Protein AF-A0A5R9Q8E4-F1 (afdb_monomer_lite)

Structure (mmCIF, N/CA/C/O backbone):
data_AF-A0A5R9Q8E4-F1
#
_entry.id   AF-A0A5R9Q8E4-F1
#
loop_
_atom_site.group_PDB
_atom_site.id
_atom_site.type_symbol
_atom_site.label_atom_id
_atom_site.label_alt_id
_atom_site.label_comp_id
_atom_site.label_asym_id
_atom_site.label_entity_id
_atom_site.label_seq_id
_atom_site.pdbx_PDB_ins_code
_atom_site.Cartn_x
_atom_site.Cartn_y
_atom_site.Cartn_z
_atom_site.occupancy
_atom_site.B_iso_or_equiv
_atom_site.auth_seq_id
_atom_site.auth_comp_id
_atom_site.auth_asym_id
_atom_site.auth_atom_id
_atom_site.pdbx_PDB_model_num
ATOM 1 N N . SER A 1 1 ? -14.436 -2.216 -13.764 1.00 32.47 1 SER A N 1
ATOM 2 C CA . SER A 1 1 ? -13.293 -3.135 -13.622 1.00 32.47 1 SER A CA 1
ATOM 3 C C . SER A 1 1 ? -12.179 -2.653 -14.529 1.00 32.47 1 SER A C 1
ATOM 5 O O . SER A 1 1 ? -12.423 -2.640 -15.731 1.00 32.47 1 SER A O 1
ATOM 7 N N . PRO A 1 2 ? -11.019 -2.182 -14.043 1.00 46.56 2 PRO A N 1
ATOM 8 C CA . PRO A 1 2 ? -9.899 -1.944 -14.938 1.00 46.56 2 PRO A CA 1
ATOM 9 C C . PRO A 1 2 ? -9.168 -3.271 -15.158 1.00 46.56 2 PRO A C 1
ATOM 11 O O . PRO A 1 2 ? -8.847 -3.992 -14.217 1.00 46.56 2 PRO A O 1
ATOM 14 N N . THR A 1 3 ? -8.996 -3.623 -16.426 1.00 42.47 3 THR A N 1
ATOM 15 C CA . THR A 1 3 ? -8.258 -4.805 -16.861 1.00 42.47 3 THR A CA 1
ATOM 16 C C . THR A 1 3 ? -6.767 -4.520 -16.671 1.00 42.47 3 THR A C 1
ATOM 18 O O . THR A 1 3 ? -6.282 -3.489 -17.136 1.00 42.47 3 THR A O 1
ATOM 21 N N . ALA A 1 4 ? -6.037 -5.387 -15.969 1.00 52.88 4 ALA A N 1
ATOM 22 C CA . ALA A 1 4 ? -4.580 -5.315 -15.935 1.00 52.88 4 ALA A CA 1
ATOM 23 C C . ALA A 1 4 ? -4.064 -5.670 -17.337 1.00 52.88 4 ALA A C 1
ATOM 25 O O . ALA A 1 4 ? -4.187 -6.812 -17.784 1.00 52.88 4 ALA A O 1
ATOM 26 N N . ALA A 1 5 ? -3.568 -4.675 -18.071 1.00 52.78 5 ALA A N 1
ATOM 27 C CA . ALA A 1 5 ? -2.901 -4.902 -19.342 1.00 52.78 5 ALA A CA 1
ATOM 28 C C . ALA A 1 5 ? -1.506 -5.463 -19.050 1.00 52.78 5 ALA A C 1
ATOM 30 O O . ALA A 1 5 ? -0.676 -4.794 -18.440 1.00 52.78 5 ALA A O 1
ATOM 31 N N . ILE A 1 6 ? -1.257 -6.702 -19.469 1.00 49.47 6 ILE A N 1
ATOM 32 C CA . ILE A 1 6 ? 0.083 -7.289 -19.467 1.00 49.47 6 ILE A CA 1
ATOM 33 C C . ILE A 1 6 ? 0.908 -6.473 -20.467 1.00 49.47 6 ILE A C 1
ATOM 35 O O . ILE A 1 6 ? 0.638 -6.511 -21.668 1.00 49.47 6 ILE A O 1
ATOM 39 N N . ALA A 1 7 ? 1.860 -5.683 -19.972 1.00 59.53 7 ALA A N 1
ATOM 40 C CA . ALA A 1 7 ? 2.726 -4.876 -20.818 1.00 59.53 7 ALA A CA 1
ATOM 41 C C . ALA A 1 7 ? 3.719 -5.788 -21.556 1.00 59.53 7 ALA A C 1
ATOM 43 O O . ALA A 1 7 ? 4.512 -6.498 -20.938 1.00 59.53 7 ALA A O 1
ATOM 44 N N . THR A 1 8 ? 3.665 -5.779 -22.888 1.00 58.06 8 THR A N 1
ATOM 45 C CA . THR A 1 8 ? 4.703 -6.363 -23.747 1.00 58.06 8 THR A CA 1
ATOM 46 C C . THR A 1 8 ? 6.054 -5.735 -23.385 1.00 58.06 8 THR A C 1
ATOM 48 O O . THR A 1 8 ? 6.106 -4.510 -23.246 1.00 58.06 8 THR A O 1
ATOM 51 N N . PRO A 1 9 ? 7.144 -6.516 -23.235 1.00 62.66 9 PRO A N 1
ATOM 52 C CA . PRO A 1 9 ? 8.454 -5.950 -22.944 1.00 62.66 9 PRO A CA 1
ATOM 53 C C . PRO A 1 9 ? 8.828 -4.928 -24.028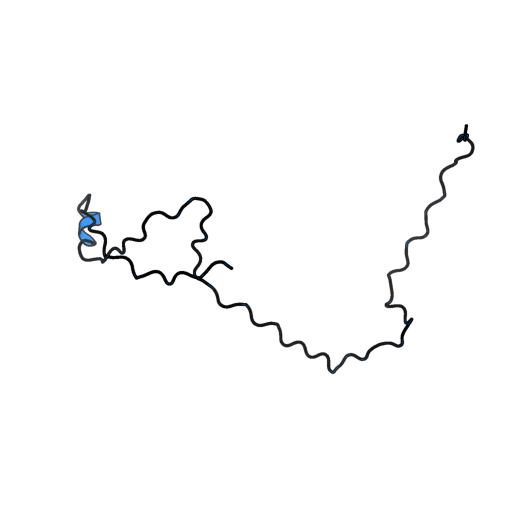 1.00 62.66 9 PRO A C 1
ATOM 55 O O . PRO A 1 9 ? 8.680 -5.229 -25.220 1.00 62.66 9 PRO A O 1
ATOM 58 N N . PRO A 1 10 ? 9.264 -3.718 -23.642 1.00 68.88 10 PRO A N 1
ATOM 59 C CA . PRO A 1 10 ? 9.511 -2.655 -24.597 1.00 68.88 10 PRO A CA 1
ATOM 60 C C . PRO A 1 10 ? 10.660 -3.013 -25.539 1.00 68.88 10 PRO A C 1
ATOM 62 O O . PRO A 1 10 ? 11.658 -3.620 -25.141 1.00 68.88 10 PRO A O 1
ATOM 65 N N . ALA A 1 11 ? 10.514 -2.629 -26.808 1.00 77.06 11 ALA A N 1
ATOM 66 C CA . ALA A 1 11 ? 11.585 -2.761 -27.785 1.00 77.06 11 ALA A CA 1
ATOM 67 C C . ALA A 1 11 ? 12.816 -1.946 -27.334 1.00 77.06 11 ALA A C 1
ATOM 69 O O . ALA A 1 11 ? 12.667 -0.941 -26.638 1.00 77.06 11 ALA A O 1
ATOM 70 N N . PRO A 1 12 ? 14.042 -2.353 -27.699 1.00 81.25 12 PRO A N 1
ATOM 71 C CA . PRO A 1 12 ? 15.234 -1.611 -27.312 1.00 81.25 12 PRO A CA 1
ATOM 72 C C . PRO A 1 12 ? 15.297 -0.246 -28.020 1.00 81.25 12 PRO A C 1
ATOM 74 O O . PRO A 1 12 ? 15.244 -0.168 -29.251 1.00 81.25 12 PRO A O 1
ATOM 77 N N . LEU A 1 13 ? 15.456 0.823 -27.240 1.00 83.88 13 LEU A N 1
ATOM 78 C CA . LEU A 1 13 ? 15.680 2.188 -27.701 1.00 83.88 13 LEU A CA 1
ATOM 79 C C . LEU A 1 13 ? 17.132 2.353 -28.178 1.00 83.88 13 LEU A C 1
ATOM 81 O O . LEU A 1 13 ? 18.079 1.97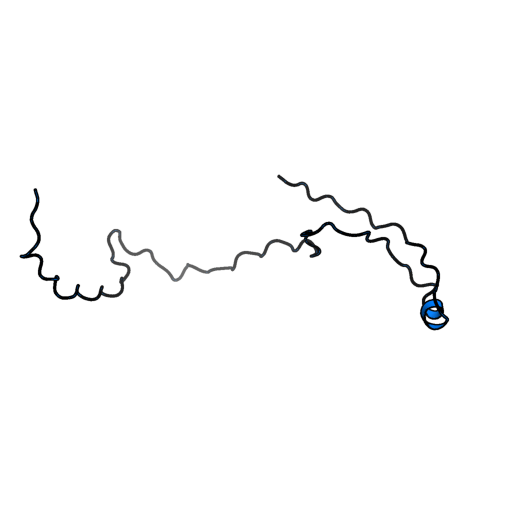1 -27.490 1.00 83.88 13 LEU A O 1
ATOM 85 N N . LYS A 1 14 ? 17.329 2.968 -29.352 1.00 85.25 14 LYS A N 1
ATOM 86 C CA . LYS A 1 14 ? 18.666 3.319 -29.860 1.00 85.25 14 LYS A CA 1
ATOM 87 C C . LYS A 1 14 ? 19.109 4.656 -29.276 1.00 85.25 14 LYS A C 1
ATOM 89 O O . LYS A 1 14 ? 18.631 5.704 -29.704 1.00 85.25 14 LYS A O 1
ATOM 94 N N . VAL A 1 15 ? 20.042 4.613 -28.331 1.00 84.12 15 VAL A N 1
ATOM 95 C CA . VAL A 1 15 ? 20.619 5.805 -27.700 1.00 84.12 15 VAL A CA 1
ATOM 96 C C . VAL A 1 15 ? 21.978 6.099 -28.332 1.00 84.12 15 VAL A C 1
ATOM 98 O O . VAL A 1 15 ? 22.899 5.294 -28.238 1.00 84.12 15 VAL A O 1
ATOM 101 N N . ALA A 1 16 ? 22.104 7.250 -28.996 1.00 90.75 16 ALA A N 1
ATOM 102 C CA . ALA A 1 16 ? 23.393 7.717 -29.497 1.00 90.75 16 ALA A CA 1
ATOM 103 C C . ALA A 1 16 ? 24.217 8.304 -28.332 1.00 90.75 16 ALA A C 1
ATOM 105 O O . ALA A 1 16 ? 23.696 9.160 -27.607 1.00 90.75 16 ALA A O 1
ATOM 106 N N . PRO A 1 17 ? 25.481 7.887 -28.137 1.00 91.06 17 PRO A N 1
ATOM 107 C CA . PRO A 1 17 ? 26.337 8.470 -27.111 1.00 91.06 17 PRO A CA 1
ATOM 108 C C . PRO A 1 17 ? 26.553 9.965 -27.350 1.00 91.06 17 PRO A C 1
ATOM 110 O O . PRO A 1 17 ? 26.834 10.383 -28.473 1.00 91.06 17 PRO A O 1
ATOM 113 N N . ARG A 1 18 ? 26.448 10.774 -26.291 1.00 94.56 18 ARG A N 1
ATOM 114 C CA . ARG A 1 18 ? 26.716 12.220 -26.385 1.00 94.56 18 ARG A CA 1
ATOM 115 C C . ARG A 1 18 ? 28.201 12.570 -26.233 1.00 94.56 18 ARG A C 1
ATOM 117 O O . ARG A 1 18 ? 28.630 13.609 -26.718 1.00 94.56 18 ARG A O 1
ATOM 124 N N . ASP A 1 19 ? 28.944 11.750 -25.494 1.00 95.69 19 ASP A N 1
ATOM 125 C CA . ASP A 1 19 ? 30.331 11.972 -25.081 1.00 95.69 19 ASP A CA 1
ATOM 126 C C . ASP A 1 19 ? 31.066 10.626 -24.905 1.00 95.69 19 ASP A C 1
ATOM 128 O O . ASP A 1 19 ? 30.447 9.558 -24.933 1.00 95.69 19 ASP A O 1
ATOM 132 N N . GLU A 1 20 ? 32.393 10.673 -24.737 1.00 92.25 20 GLU A N 1
ATOM 133 C CA . GLU A 1 20 ? 33.244 9.481 -24.560 1.00 92.25 20 GLU A CA 1
ATOM 134 C C . GLU A 1 20 ? 32.863 8.655 -23.326 1.00 92.25 20 GLU A C 1
ATOM 136 O O . GLU A 1 20 ? 33.002 7.434 -23.324 1.00 92.25 20 GLU A O 1
ATOM 141 N N . TYR A 1 21 ? 32.339 9.305 -22.285 1.00 91.25 21 TYR A N 1
ATOM 142 C CA . TYR A 1 21 ? 31.914 8.618 -21.071 1.00 91.25 21 TYR A CA 1
ATOM 143 C C . TYR A 1 21 ? 30.646 7.787 -21.314 1.00 91.25 21 TYR A C 1
ATOM 145 O O . TYR A 1 21 ? 30.581 6.623 -20.926 1.00 91.25 21 TYR A O 1
ATOM 153 N N . MET A 1 22 ? 29.654 8.344 -22.012 1.00 90.50 22 MET A N 1
ATOM 154 C CA . MET A 1 22 ? 28.455 7.616 -22.438 1.00 90.50 22 MET A CA 1
ATOM 155 C C . MET A 1 22 ? 28.762 6.547 -23.491 1.00 90.50 22 MET A C 1
ATOM 157 O O . MET A 1 22 ? 28.052 5.545 -23.553 1.00 90.50 22 MET A O 1
ATOM 161 N N . ALA A 1 23 ? 29.824 6.709 -24.286 1.00 92.31 23 ALA A N 1
ATOM 162 C CA . ALA A 1 23 ? 30.244 5.701 -25.259 1.00 92.31 23 ALA A CA 1
ATOM 163 C C . ALA A 1 23 ? 30.676 4.380 -24.598 1.00 92.31 23 ALA A C 1
ATOM 165 O O . ALA A 1 23 ? 30.498 3.326 -25.200 1.00 92.31 23 ALA A O 1
ATOM 166 N N . ALA A 1 24 ? 31.143 4.408 -23.343 1.00 93.56 24 ALA A N 1
ATOM 167 C CA . ALA A 1 24 ? 31.459 3.198 -22.577 1.00 93.56 24 ALA A CA 1
ATOM 168 C C . ALA A 1 24 ? 30.239 2.286 -22.329 1.00 93.56 24 ALA A C 1
ATOM 170 O O . ALA A 1 24 ? 30.405 1.127 -21.954 1.00 93.56 24 ALA A O 1
ATOM 171 N N . PHE A 1 25 ? 29.020 2.793 -22.545 1.00 89.44 25 PHE A N 1
ATOM 172 C CA . PHE A 1 25 ? 27.766 2.062 -22.372 1.00 89.44 25 PHE A CA 1
ATOM 173 C C . PHE A 1 25 ? 27.053 1.773 -23.705 1.00 89.44 25 PHE A C 1
ATOM 175 O O . PHE A 1 25 ? 25.873 1.432 -23.686 1.00 89.44 25 PHE A O 1
ATOM 182 N N . SER A 1 26 ? 27.730 1.886 -24.859 1.00 89.12 26 SER A N 1
ATOM 183 C CA . SER A 1 26 ? 27.120 1.673 -26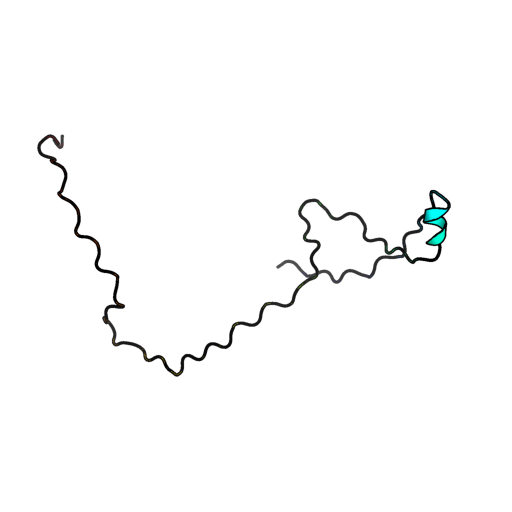.189 1.00 89.12 26 SER A CA 1
ATOM 184 C C . SER A 1 26 ? 26.461 0.306 -26.359 1.00 89.12 26 SER A C 1
ATOM 186 O O . SER A 1 26 ? 25.491 0.173 -27.103 1.00 89.12 26 SER A O 1
ATOM 188 N N . ASP A 1 27 ? 26.988 -0.694 -25.657 1.00 89.19 27 ASP A N 1
ATOM 189 C CA . ASP A 1 27 ? 26.540 -2.081 -25.747 1.00 89.19 27 ASP A CA 1
ATOM 190 C C . 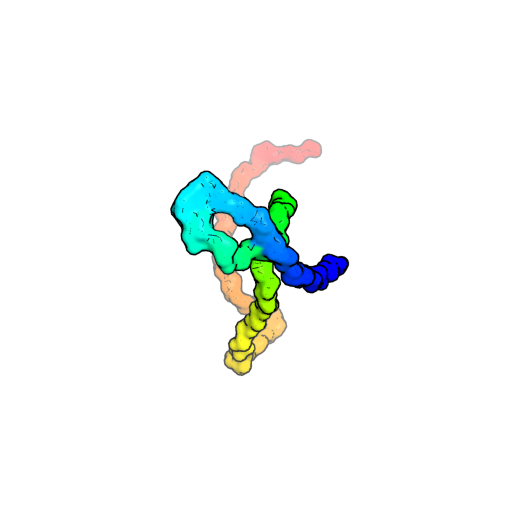ASP A 1 27 ? 25.492 -2.421 -24.672 1.00 89.19 27 ASP A C 1
ATOM 192 O O . ASP A 1 27 ? 24.974 -3.540 -24.629 1.00 89.19 27 ASP A O 1
ATOM 196 N N . VAL A 1 28 ? 25.154 -1.465 -23.796 1.00 89.00 28 VAL A N 1
ATOM 197 C CA . VAL A 1 28 ? 24.108 -1.640 -22.787 1.00 89.00 28 VAL A CA 1
ATOM 198 C C . VAL A 1 28 ? 22.746 -1.526 -23.458 1.00 89.00 28 VAL A C 1
ATOM 200 O O . VAL A 1 28 ? 22.399 -0.513 -24.063 1.00 89.00 28 VAL A O 1
ATOM 203 N N . GLN A 1 29 ? 21.940 -2.576 -23.320 1.00 87.12 29 GLN A N 1
ATOM 204 C CA . GLN A 1 29 ? 20.579 -2.583 -23.835 1.00 87.12 29 GLN A CA 1
ATOM 205 C C . GLN A 1 29 ? 19.717 -1.578 -23.059 1.00 87.12 29 GLN A C 1
ATOM 207 O O . GLN A 1 29 ? 19.533 -1.717 -21.852 1.00 87.12 29 GLN A O 1
ATOM 212 N N . ALA A 1 30 ? 19.164 -0.592 -23.765 1.00 85.94 30 ALA A N 1
ATOM 213 C CA . ALA A 1 30 ? 18.227 0.381 -23.214 1.00 85.94 30 ALA A CA 1
ATOM 214 C C . ALA A 1 30 ? 16.791 -0.006 -23.606 1.00 85.94 30 ALA A C 1
ATOM 216 O O . ALA A 1 30 ? 16.453 0.089 -24.785 1.00 85.94 30 ALA A O 1
ATOM 217 N N . PRO A 1 31 ? 15.932 -0.462 -22.680 1.00 86.00 31 PRO A N 1
ATOM 218 C CA . PRO A 1 31 ? 14.525 -0.711 -22.985 1.00 86.00 31 PRO A CA 1
ATOM 219 C C . PRO A 1 31 ? 13.760 0.611 -23.168 1.00 86.00 31 PRO A C 1
ATOM 221 O O . PRO A 1 31 ? 13.979 1.568 -22.424 1.00 86.00 31 PRO A O 1
ATOM 224 N N . ASP A 1 32 ? 12.857 0.675 -24.147 1.00 85.44 32 ASP A N 1
ATOM 225 C CA . ASP A 1 32 ? 12.027 1.860 -24.407 1.00 85.44 32 ASP A CA 1
ATOM 226 C C . ASP A 1 32 ? 10.821 1.946 -23.452 1.00 85.44 32 ASP A C 1
ATOM 228 O O . ASP A 1 32 ? 9.704 1.552 -23.784 1.00 85.44 32 ASP A O 1
ATOM 232 N N . PHE A 1 33 ? 11.037 2.440 -22.232 1.00 82.19 33 PHE A N 1
ATOM 233 C CA . PHE A 1 33 ? 9.981 2.546 -21.214 1.00 82.19 33 PHE A CA 1
ATOM 234 C C . PHE A 1 33 ? 8.921 3.632 -21.493 1.00 82.19 33 PHE A C 1
ATOM 236 O O . PHE A 1 33 ? 7.936 3.716 -20.756 1.00 82.19 33 PHE A O 1
ATOM 243 N N . GLY A 1 34 ? 9.083 4.451 -22.540 1.00 85.00 34 GLY A N 1
ATOM 244 C CA . GLY A 1 34 ? 8.206 5.593 -22.805 1.00 85.00 34 GLY A CA 1
ATOM 245 C C . GLY A 1 34 ? 8.133 6.594 -21.639 1.00 85.00 34 GLY A C 1
ATOM 246 O O . GLY A 1 34 ? 8.910 6.541 -20.687 1.00 85.00 34 GLY A O 1
ATOM 247 N N . ILE A 1 35 ? 7.190 7.539 -21.715 1.00 86.88 35 ILE A N 1
ATOM 248 C CA . ILE A 1 35 ? 6.902 8.489 -20.629 1.00 86.88 35 ILE A CA 1
ATOM 249 C C . ILE A 1 35 ? 5.499 8.214 -20.102 1.00 86.88 35 ILE A C 1
ATOM 251 O O . ILE A 1 35 ? 4.518 8.308 -20.843 1.00 86.88 35 ILE A O 1
ATOM 255 N N . ALA A 1 36 ? 5.406 7.888 -18.816 1.00 88.81 36 ALA A N 1
ATOM 256 C CA . ALA A 1 36 ? 4.127 7.675 -18.160 1.00 88.81 36 ALA A CA 1
ATOM 257 C C . ALA A 1 36 ? 3.355 9.002 -17.989 1.00 88.81 36 ALA A C 1
ATOM 259 O O . ALA A 1 36 ? 3.970 10.054 -17.779 1.00 88.81 36 ALA A O 1
ATOM 260 N N . PRO A 1 37 ? 2.012 8.983 -18.061 1.00 89.38 37 PRO A N 1
ATOM 261 C CA . PRO A 1 37 ? 1.204 10.174 -17.834 1.00 89.38 37 PRO A CA 1
ATOM 262 C C . PRO A 1 37 ? 1.282 10.647 -16.376 1.00 89.38 37 PRO A C 1
ATOM 264 O O . PRO A 1 37 ? 1.616 9.892 -15.462 1.00 89.38 37 PRO A O 1
ATOM 267 N N . VAL A 1 38 ? 0.937 11.917 -16.146 1.00 92.12 38 VAL A N 1
ATOM 268 C CA . VAL A 1 38 ? 0.930 12.503 -14.798 1.00 92.12 38 VAL A CA 1
ATOM 269 C C . VAL A 1 38 ? -0.036 11.737 -13.895 1.00 92.12 38 VAL A C 1
ATOM 271 O O . VAL A 1 38 ? -1.202 11.551 -14.237 1.00 92.12 38 VAL A O 1
ATOM 274 N N . GLY A 1 39 ? 0.458 11.320 -12.728 1.00 91.25 39 GLY A N 1
ATOM 275 C CA . GLY A 1 39 ? -0.317 10.563 -11.745 1.00 91.25 39 GLY A CA 1
ATOM 276 C C . GLY A 1 39 ? -0.427 9.065 -12.037 1.00 91.25 39 GLY A C 1
ATOM 277 O O . GLY A 1 39 ? -1.118 8.374 -11.294 1.00 91.25 39 GLY A O 1
ATOM 278 N N . ALA A 1 40 ? 0.237 8.555 -13.080 1.00 90.31 40 ALA A N 1
ATOM 279 C CA . ALA A 1 40 ? 0.372 7.117 -13.273 1.00 90.31 40 ALA A CA 1
ATOM 280 C C . ALA A 1 40 ? 1.159 6.490 -12.118 1.00 90.31 40 ALA A C 1
ATOM 282 O O . ALA A 1 40 ? 2.201 7.008 -11.710 1.00 90.31 40 ALA A O 1
ATOM 283 N N . ASP A 1 41 ? 0.663 5.360 -11.626 1.00 87.69 41 ASP A N 1
ATOM 284 C CA . ASP A 1 41 ? 1.414 4.524 -10.703 1.00 87.69 41 ASP A CA 1
ATOM 285 C C . ASP A 1 41 ? 2.538 3.812 -11.466 1.00 87.69 41 ASP A C 1
ATOM 287 O O . ASP A 1 41 ? 2.299 3.177 -12.494 1.00 87.69 41 ASP A O 1
ATOM 291 N N . LEU A 1 42 ? 3.768 3.968 -10.980 1.00 88.75 42 LEU A N 1
ATOM 292 C CA . LEU A 1 42 ? 4.969 3.343 -11.540 1.00 88.75 42 LEU A CA 1
ATOM 293 C C . LEU A 1 42 ? 5.419 2.132 -10.720 1.00 88.75 42 LEU A C 1
ATOM 295 O O . LEU A 1 42 ? 6.462 1.551 -11.015 1.00 88.75 42 LEU A O 1
ATOM 299 N N . GLN A 1 43 ? 4.692 1.791 -9.655 1.00 87.88 43 GLN A N 1
ATOM 300 C CA . GLN A 1 43 ? 5.003 0.629 -8.842 1.00 87.88 43 GLN A CA 1
ATOM 301 C C . GLN A 1 43 ? 4.591 -0.650 -9.566 1.00 87.88 43 GLN A C 1
ATOM 303 O O . GLN A 1 43 ? 3.525 -0.738 -10.177 1.00 87.88 43 GLN A O 1
ATOM 308 N N . ASP A 1 44 ? 5.438 -1.670 -9.451 1.00 85.50 44 ASP A N 1
ATOM 309 C CA . ASP A 1 44 ? 5.069 -3.011 -9.878 1.00 85.50 44 ASP A CA 1
ATOM 310 C C . ASP A 1 44 ? 3.826 -3.475 -9.118 1.00 85.50 44 ASP A C 1
ATOM 312 O O . ASP A 1 44 ? 3.672 -3.224 -7.918 1.00 85.50 44 ASP A O 1
ATOM 316 N N . SER A 1 45 ? 2.952 -4.207 -9.814 1.00 84.12 45 SER A N 1
ATOM 317 C CA . SER A 1 45 ? 1.789 -4.826 -9.184 1.00 84.12 45 SER A CA 1
ATOM 318 C C . SER A 1 45 ? 2.251 -5.763 -8.074 1.00 84.12 45 SER A C 1
ATOM 320 O O . SER A 1 45 ? 2.802 -6.838 -8.322 1.00 84.12 45 SER A O 1
ATOM 322 N N . LYS A 1 46 ? 2.027 -5.345 -6.830 1.00 82.94 46 LYS A N 1
ATOM 323 C CA . LYS A 1 46 ? 2.298 -6.171 -5.663 1.00 82.94 46 LYS A CA 1
ATOM 324 C C . LYS A 1 46 ? 1.123 -7.130 -5.456 1.00 82.94 46 LYS A C 1
ATOM 326 O O . LYS A 1 46 ? -0.022 -6.695 -5.575 1.00 82.94 46 LYS A O 1
ATOM 331 N N . PRO A 1 47 ? 1.370 -8.410 -5.130 1.00 85.44 47 PRO A N 1
ATOM 332 C CA . PRO A 1 47 ? 0.293 -9.292 -4.709 1.00 85.44 47 PRO A CA 1
ATOM 333 C C . PRO A 1 47 ? -0.415 -8.711 -3.484 1.00 85.44 47 PRO A C 1
ATOM 335 O O . PRO A 1 47 ? 0.223 -8.082 -2.629 1.00 85.44 47 PRO A O 1
ATOM 338 N N . ASP A 1 48 ? -1.721 -8.956 -3.396 1.00 87.38 48 ASP A N 1
ATOM 339 C CA . ASP A 1 48 ? -2.512 -8.566 -2.236 1.00 87.38 48 ASP A CA 1
ATOM 340 C C . ASP A 1 48 ? -1.879 -9.101 -0.949 1.00 87.38 48 ASP A C 1
ATOM 342 O O . ASP A 1 48 ? -1.379 -10.230 -0.880 1.00 87.38 48 ASP A O 1
ATOM 346 N N . ALA A 1 49 ? -1.885 -8.265 0.089 1.00 88.62 49 ALA A N 1
ATOM 347 C CA . ALA A 1 49 ? -1.392 -8.674 1.391 1.00 88.62 49 ALA A CA 1
ATOM 348 C C . ALA A 1 49 ? -2.274 -9.807 1.931 1.00 88.62 49 ALA A C 1
ATOM 350 O O . ALA A 1 49 ? -3.490 -9.655 2.051 1.00 88.62 49 ALA A O 1
ATOM 351 N N . SER A 1 50 ? -1.656 -10.935 2.292 1.00 91.31 50 SER A N 1
ATOM 352 C CA . SER A 1 50 ? -2.371 -11.992 3.005 1.00 91.31 50 SER A CA 1
ATOM 353 C C . SER A 1 50 ? -2.923 -11.428 4.317 1.00 91.31 50 SER A C 1
ATOM 355 O O . SER A 1 50 ? -2.183 -10.739 5.030 1.00 91.31 50 SER A O 1
ATOM 357 N N . PRO A 1 51 ? -4.181 -11.735 4.680 1.00 88.50 51 PRO A N 1
ATOM 358 C CA . PRO A 1 51 ? -4.699 -11.356 5.981 1.00 88.50 51 PRO A CA 1
ATOM 359 C C . PRO A 1 51 ? -3.847 -11.992 7.090 1.00 88.50 51 PRO A C 1
ATOM 361 O O . PRO A 1 51 ? -3.303 -13.089 6.903 1.00 88.50 51 PRO A O 1
ATOM 364 N N . PRO A 1 52 ? -3.719 -11.323 8.246 1.00 89.00 52 PRO A N 1
ATOM 365 C CA . PRO A 1 52 ? -3.043 -11.904 9.392 1.00 89.00 52 PRO A CA 1
ATOM 366 C C . PRO A 1 52 ? -3.803 -13.143 9.877 1.00 89.00 52 PRO A C 1
ATOM 368 O O . PRO A 1 52 ? -5.033 -13.145 9.954 1.00 89.00 52 PRO A O 1
ATOM 371 N N . ALA A 1 53 ? -3.064 -14.190 10.241 1.00 91.69 53 ALA A N 1
ATOM 372 C CA . ALA A 1 53 ? -3.629 -15.364 10.891 1.00 91.69 53 ALA A CA 1
ATOM 373 C C . ALA A 1 53 ? -3.954 -15.021 12.354 1.00 91.69 53 ALA A C 1
ATOM 375 O O . ALA A 1 53 ? -3.098 -15.116 13.232 1.00 91.69 53 ALA A O 1
ATOM 376 N N . VAL A 1 54 ? -5.180 -14.561 12.603 1.00 90.81 54 VAL A N 1
ATOM 377 C CA . VAL A 1 54 ? -5.689 -14.284 13.952 1.00 90.81 54 VAL A CA 1
ATOM 378 C C . VAL A 1 54 ? -6.306 -15.551 14.540 1.00 90.81 54 VAL A C 1
ATOM 380 O O . VAL A 1 54 ? -7.277 -16.076 14.000 1.00 90.81 54 VAL A O 1
ATOM 383 N N . ASP A 1 55 ? -5.754 -16.025 15.658 1.00 91.94 55 ASP A N 1
ATOM 384 C CA . ASP A 1 55 ? -6.356 -17.091 16.460 1.00 91.94 55 ASP A CA 1
ATOM 385 C C . ASP A 1 55 ? -7.331 -16.486 17.477 1.00 91.94 55 ASP A C 1
ATOM 387 O O . ASP A 1 55 ? -6.932 -15.780 18.405 1.00 91.94 55 ASP A O 1
ATOM 391 N N . LEU A 1 56 ? -8.623 -16.754 17.284 1.00 91.31 56 LEU A N 1
ATOM 392 C CA . LEU A 1 56 ? -9.691 -16.288 18.167 1.00 91.31 56 LEU A CA 1
ATOM 393 C C . LEU A 1 56 ? -10.142 -17.355 19.176 1.00 91.31 56 LEU A C 1
ATOM 395 O O . LEU A 1 56 ? -11.075 -17.103 19.933 1.00 91.31 56 LEU A O 1
ATOM 399 N N . SER A 1 57 ? -9.493 -18.526 19.214 1.00 90.12 57 SER A N 1
ATOM 400 C CA . SER A 1 57 ? -9.884 -19.665 20.063 1.00 90.12 57 SER A CA 1
ATOM 401 C C . SER A 1 57 ? -9.915 -19.347 21.561 1.00 90.12 57 SER A C 1
ATOM 403 O O . SER A 1 57 ? -10.649 -19.983 22.312 1.00 90.12 57 SER A O 1
ATOM 405 N N . GLN A 1 58 ? -9.132 -18.356 21.991 1.00 88.81 58 GLN A N 1
ATOM 406 C CA . GLN A 1 58 ? -9.038 -17.919 23.385 1.00 88.81 58 GLN A CA 1
ATOM 407 C C . GLN A 1 58 ? -10.179 -16.977 23.801 1.00 88.81 58 GLN A C 1
ATOM 409 O O . GLN A 1 58 ? -10.364 -16.725 24.992 1.00 88.81 58 GLN A O 1
ATOM 414 N N . PHE A 1 59 ? -10.928 -16.422 22.845 1.00 86.62 59 PHE A N 1
ATOM 415 C CA . PHE A 1 59 ? -12.002 -15.477 23.128 1.00 86.62 59 PHE A CA 1
ATOM 416 C C . PHE A 1 59 ? -13.357 -16.184 23.152 1.00 86.62 59 PHE A C 1
ATOM 418 O O . PHE A 1 59 ? -13.675 -17.003 22.294 1.00 86.62 59 PHE A O 1
ATOM 425 N N . SER A 1 60 ? -14.189 -15.817 24.124 1.00 85.69 60 SER A N 1
ATOM 426 C CA . SER A 1 60 ? -15.592 -16.226 24.197 1.00 85.69 60 SER A CA 1
ATOM 427 C C . SER A 1 60 ? -16.487 -15.010 23.994 1.00 85.69 60 SER A C 1
ATOM 429 O O . SER A 1 60 ? -16.168 -13.916 24.462 1.00 85.69 60 SER A O 1
ATOM 431 N N . LEU A 1 61 ? -17.633 -15.203 23.336 1.00 85.19 61 LEU A N 1
ATOM 432 C CA . LEU A 1 61 ? -18.656 -14.164 23.254 1.00 85.19 61 LEU A CA 1
ATOM 433 C C . LEU A 1 61 ? -19.264 -13.922 24.638 1.00 85.19 61 LEU A C 1
ATOM 435 O O . LEU A 1 61 ? -19.640 -14.865 25.339 1.00 85.19 61 LEU A O 1
ATOM 439 N N . ALA A 1 62 ? -19.375 -12.649 25.010 1.00 85.94 62 ALA A N 1
ATOM 440 C CA . ALA A 1 62 ? -20.139 -12.243 26.178 1.00 85.94 62 ALA A CA 1
ATOM 441 C C . ALA A 1 62 ? -21.654 -12.403 25.913 1.00 85.94 62 ALA A C 1
ATOM 443 O O . ALA A 1 62 ? -22.087 -12.315 24.758 1.00 85.94 62 ALA A O 1
ATOM 444 N N . PRO A 1 63 ? -22.480 -12.613 26.956 1.00 88.06 63 PRO A N 1
ATOM 445 C CA . PRO A 1 63 ? -23.935 -12.629 26.824 1.00 88.06 63 PRO A CA 1
ATOM 446 C C . PRO A 1 63 ? -24.485 -11.350 26.183 1.00 88.06 63 PRO A C 1
ATOM 448 O O . PRO A 1 63 ? -23.942 -10.259 26.377 1.00 88.06 63 PRO A O 1
ATOM 451 N N . VAL A 1 64 ? -25.608 -11.467 25.471 1.00 87.56 64 VAL A N 1
ATOM 452 C CA . VAL A 1 64 ? -26.322 -10.308 24.917 1.00 87.56 64 VAL A CA 1
ATOM 453 C C . VAL A 1 64 ? -26.641 -9.284 26.013 1.00 87.56 64 VAL A C 1
ATOM 455 O O . VAL A 1 64 ? -27.081 -9.646 27.101 1.00 87.56 64 VAL A O 1
ATOM 458 N N . GLY A 1 65 ? -26.398 -8.003 25.730 1.00 81.88 65 GLY A N 1
ATOM 459 C CA . GLY A 1 65 ? -26.582 -6.918 26.701 1.00 81.88 65 GLY A CA 1
ATOM 460 C C . GLY A 1 65 ? -25.436 -6.744 27.706 1.00 81.88 65 GLY A C 1
ATOM 461 O O . GLY A 1 65 ? -25.553 -5.905 28.595 1.00 81.88 65 GLY A O 1
ATOM 462 N N . SER A 1 66 ? -24.334 -7.492 27.573 1.00 80.81 66 SER A N 1
ATOM 463 C CA . SER A 1 66 ? -23.119 -7.242 28.357 1.00 80.81 66 SER A CA 1
ATOM 464 C C . SER A 1 66 ? -22.471 -5.926 27.928 1.00 80.81 66 SER A C 1
ATOM 466 O O . SER A 1 66 ? -22.201 -5.720 26.745 1.00 80.81 66 SER A O 1
ATOM 468 N N . ASP A 1 67 ? -22.214 -5.047 28.895 1.00 78.94 67 ASP A N 1
ATOM 469 C CA . ASP A 1 67 ? -21.456 -3.816 28.681 1.00 78.94 67 ASP A CA 1
ATOM 470 C C . ASP A 1 67 ? -20.004 -4.162 28.303 1.00 78.94 67 ASP A C 1
ATOM 472 O O . ASP A 1 67 ? -19.355 -4.977 28.961 1.00 78.94 67 ASP A O 1
ATOM 476 N N . MET A 1 68 ? -19.490 -3.551 27.234 1.00 82.75 68 MET A N 1
ATOM 477 C CA . MET A 1 68 ? -18.114 -3.750 26.761 1.00 82.75 68 MET A CA 1
ATOM 478 C C . MET A 1 68 ? -17.092 -2.875 27.502 1.00 82.75 68 MET A C 1
ATOM 480 O O . MET A 1 68 ? -15.949 -2.750 27.061 1.00 82.75 68 MET A O 1
ATOM 484 N N . GLY A 1 69 ? -17.487 -2.282 28.631 1.00 72.19 69 GLY A N 1
ATOM 485 C CA . GLY A 1 69 ? -16.612 -1.484 29.476 1.00 72.19 69 GLY A CA 1
ATOM 486 C C . GLY A 1 69 ? -16.303 -0.134 28.845 1.00 72.19 69 GLY A C 1
ATOM 487 O O . GLY A 1 69 ? -15.136 0.272 28.820 1.00 72.19 69 GLY A O 1
ATOM 488 N N . GLU A 1 70 ? -17.328 0.558 28.321 1.00 78.50 70 GLU A N 1
ATOM 489 C CA . GLU A 1 70 ? -17.155 1.954 27.903 1.00 78.50 70 GLU A CA 1
ATOM 490 C C . GLU A 1 70 ? -16.511 2.722 29.064 1.00 78.50 70 GLU A C 1
ATOM 492 O O . GLU A 1 70 ? -16.918 2.617 30.225 1.00 78.50 70 GLU A O 1
ATOM 497 N N . LYS A 1 71 ? -15.455 3.484 28.760 1.00 79.38 71 LYS A N 1
ATOM 498 C CA . LYS A 1 71 ? -14.816 4.335 29.760 1.00 79.38 71 LYS A CA 1
ATOM 499 C C . LYS A 1 71 ? -15.897 5.247 30.353 1.00 79.38 71 LYS A C 1
ATOM 501 O O . LYS A 1 71 ? -16.579 5.907 29.565 1.00 79.38 71 LYS A O 1
ATOM 506 N N . PRO A 1 72 ? -16.045 5.329 31.692 1.00 76.94 72 PRO A N 1
ATOM 507 C CA . PRO A 1 72 ? -17.083 6.142 32.306 1.00 76.94 72 PRO A CA 1
ATOM 508 C C . PRO A 1 72 ? -17.075 7.542 31.706 1.00 76.94 72 PRO A C 1
ATOM 510 O O . PRO A 1 72 ? -16.051 8.237 31.735 1.00 76.94 72 PRO A O 1
ATOM 513 N N . ARG A 1 73 ? -18.203 7.929 31.105 1.00 76.75 73 ARG A N 1
ATOM 514 C CA . ARG A 1 73 ? -18.345 9.261 30.532 1.00 76.75 73 ARG A CA 1
ATOM 515 C C . ARG A 1 73 ? -18.154 10.264 31.657 1.00 76.75 73 ARG A C 1
ATOM 517 O O . ARG A 1 73 ? -18.769 10.130 32.715 1.00 76.75 73 ARG A O 1
ATOM 524 N N . ALA A 1 74 ? -17.287 11.250 31.436 1.00 81.38 74 ALA A N 1
ATOM 525 C CA . ALA A 1 74 ? -17.148 12.348 32.378 1.00 81.38 74 ALA A CA 1
ATOM 526 C C . ALA A 1 74 ? -18.540 12.934 32.644 1.00 81.38 74 ALA A C 1
ATOM 528 O O . ALA A 1 74 ? -19.312 13.137 31.701 1.00 81.38 74 ALA A O 1
ATOM 529 N N . ALA A 1 75 ? -18.866 13.157 33.920 1.00 79.06 75 ALA A N 1
ATOM 530 C CA . ALA A 1 75 ? -20.119 13.797 34.287 1.00 79.06 75 ALA A CA 1
ATOM 531 C C . ALA A 1 75 ? -20.242 15.110 33.505 1.00 79.06 75 ALA A C 1
ATOM 533 O O . ALA A 1 75 ? -19.272 15.868 33.407 1.00 79.06 75 ALA A O 1
ATOM 534 N N . ALA A 1 76 ? -21.416 15.349 32.916 1.00 79.00 76 ALA A N 1
ATOM 535 C CA . ALA A 1 76 ? -21.686 16.615 32.257 1.00 79.00 76 ALA A CA 1
ATOM 536 C C . ALA A 1 76 ? -21.406 17.749 33.253 1.00 79.00 76 ALA A C 1
ATOM 538 O O . ALA A 1 76 ? -21.810 17.676 34.416 1.00 79.00 76 ALA A O 1
ATOM 539 N N . GLY A 1 77 ? -20.666 18.765 32.803 1.00 82.88 77 GLY A N 1
ATOM 540 C CA . GLY A 1 77 ? -20.415 19.955 33.607 1.00 82.88 77 GLY A CA 1
ATOM 541 C C . GLY A 1 77 ? -21.724 20.655 33.997 1.00 82.88 77 GLY A C 1
ATOM 542 O O . GLY A 1 77 ? -22.787 20.323 33.464 1.00 82.88 77 GLY A O 1
ATOM 543 N N . PRO A 1 78 ? -21.665 21.634 34.915 1.00 87.25 78 PRO A N 1
ATOM 544 C CA . PRO A 1 78 ? -22.833 22.423 35.288 1.00 87.25 78 PRO A CA 1
ATOM 545 C C . PRO A 1 78 ? -23.535 22.964 34.041 1.00 87.25 78 PRO A C 1
ATOM 547 O O . PRO A 1 78 ? -22.882 23.510 33.148 1.00 87.25 78 PRO A O 1
ATOM 550 N N . VAL A 1 79 ? -24.858 22.803 33.974 1.00 84.56 79 VAL A N 1
ATOM 551 C CA . VAL A 1 79 ? -25.640 23.399 32.888 1.00 84.56 79 VAL A CA 1
ATOM 552 C C . VAL A 1 79 ? -25.492 24.925 32.942 1.00 84.56 79 VAL A C 1
ATOM 554 O O . VAL A 1 79 ? -25.525 25.494 34.037 1.00 84.56 79 VAL A O 1
ATOM 557 N N . PRO A 1 80 ? -25.293 25.601 31.798 1.00 86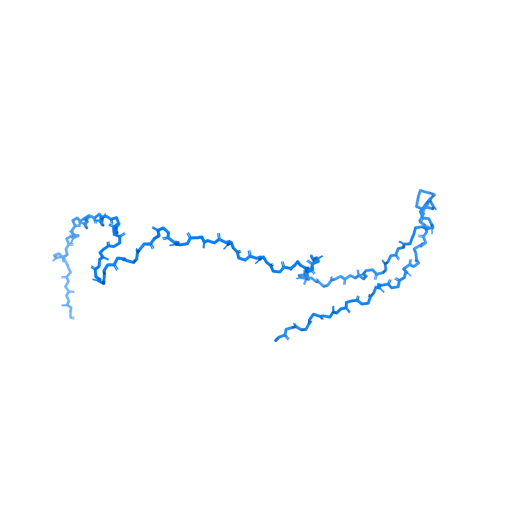.75 80 PRO A N 1
ATOM 558 C CA . PRO A 1 80 ? -25.234 27.057 31.771 1.00 86.75 80 PRO A CA 1
ATOM 559 C C . PRO A 1 80 ? -26.582 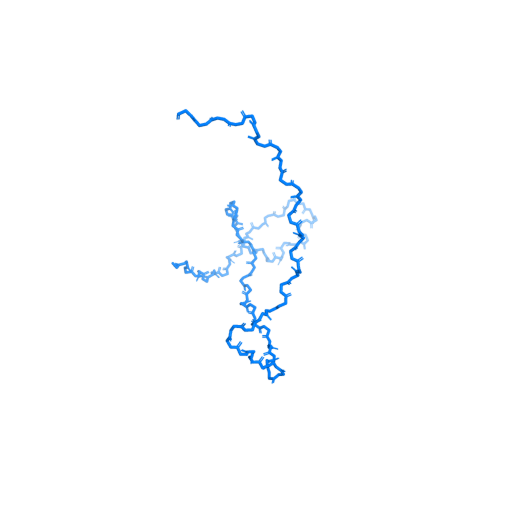27.653 32.191 1.00 86.75 80 PRO A C 1
ATOM 561 O O . PRO A 1 80 ? -27.635 27.051 31.965 1.00 86.75 80 PRO A O 1
ATOM 564 N N . ASP A 1 81 ? -26.556 28.847 32.785 1.00 90.31 81 ASP A N 1
ATOM 565 C CA . ASP A 1 81 ? -27.781 29.558 33.148 1.00 90.31 81 ASP A CA 1
ATOM 566 C C . ASP A 1 81 ? -28.570 29.939 31.886 1.00 90.31 81 ASP A C 1
ATOM 568 O O . ASP A 1 81 ? -28.081 30.643 31.002 1.00 90.31 81 ASP A O 1
ATOM 572 N N . THR A 1 82 ? -29.805 29.448 31.806 1.00 90.50 82 THR A N 1
ATOM 573 C CA . THR A 1 82 ? -30.727 29.670 30.685 1.00 90.50 82 THR A CA 1
ATOM 574 C C . THR A 1 82 ? -31.897 30.578 31.058 1.00 90.50 82 THR A C 1
ATOM 576 O O . THR A 1 82 ? -32.779 30.798 30.230 1.00 90.50 82 THR A O 1
ATOM 579 N N . SER A 1 83 ? -31.890 31.176 32.255 1.00 90.50 83 SER A N 1
ATOM 580 C CA . SER A 1 83 ? -32.979 32.018 32.783 1.00 90.50 83 SER A CA 1
ATOM 581 C C . SER A 1 83 ? -33.298 33.243 31.915 1.00 90.50 83 SER A C 1
ATOM 583 O O . SER A 1 83 ? -34.372 33.832 32.025 1.00 90.50 83 SER A O 1
ATOM 585 N N . HIS A 1 84 ? -32.373 33.637 31.037 1.00 89.06 84 HIS A N 1
ATOM 586 C CA . HIS A 1 84 ? -32.533 34.758 30.110 1.00 89.06 84 HIS A CA 1
ATOM 587 C C . HIS A 1 84 ? -33.141 34.370 28.748 1.00 89.06 84 HIS A C 1
ATOM 589 O O . HIS A 1 84 ? -33.465 35.262 27.962 1.00 89.06 84 HIS A O 1
ATOM 595 N N . LEU A 1 85 ? -33.313 33.076 28.447 1.00 86.56 85 LEU A N 1
ATOM 596 C CA . LEU A 1 85 ? -33.910 32.613 27.191 1.00 86.56 85 LEU A CA 1
ATOM 597 C C . LEU A 1 85 ? -35.440 32.736 27.235 1.00 86.56 85 LEU A C 1
ATOM 599 O O . LEU A 1 85 ? -36.086 32.293 28.182 1.00 86.56 85 LEU A O 1
ATOM 603 N N . LYS A 1 86 ? -36.032 33.308 26.181 1.00 86.25 86 LYS A N 1
ATOM 604 C CA . LYS A 1 86 ? -37.488 33.387 25.989 1.00 86.25 86 LYS A CA 1
ATOM 605 C C . LYS A 1 86 ? -37.860 32.808 24.628 1.00 86.25 86 LYS A C 1
ATOM 607 O O . LYS A 1 86 ? -37.243 33.157 23.626 1.00 86.25 86 LYS A O 1
ATOM 612 N N . LEU A 1 87 ? -38.866 31.939 24.610 1.00 76.31 87 LEU A N 1
ATOM 613 C CA . LEU A 1 87 ? -39.499 31.442 23.389 1.00 76.31 87 LEU A CA 1
ATOM 614 C C . LEU A 1 87 ? -40.652 32.391 23.047 1.00 76.31 87 LEU A C 1
ATOM 616 O O . LEU A 1 87 ? -41.501 32.652 23.899 1.00 76.31 87 LEU A O 1
ATOM 620 N N . GLN A 1 88 ? -40.607 32.950 21.841 1.00 71.81 88 GLN A N 1
ATOM 621 C CA . GLN A 1 88 ? -41.641 33.803 21.253 1.00 71.81 88 GLN A CA 1
ATOM 622 C C . GLN A 1 88 ? -42.612 32.970 20.422 1.00 71.81 88 GLN A C 1
ATOM 624 O O . GLN A 1 88 ? -42.140 31.984 19.809 1.00 71.81 88 GLN A O 1
#

Radius of gyration: 33.22 Å; chains: 1; bounding box: 75×54×65 Å

Secondary structure (DSSP, 8-state):
------PPPPPBP-PPPSSHHHHTTTTS--B----PPTT---S--PPPPPPP----TT--PPPTT----PPPPPPPPPPPP-TT----

Foldseek 3Di:
DDDPDPDDFADFDQDDQPDPVSVVCNVPTHGCPDDDDPPDDPDDDDPDDDDDPDDCVPDDDDDPPDDPCDPPDDPDPDDDDPVPDDDD

Sequence (88 aa):
SPTAAIATPPAPLKVAPRDEYMAAFSDVQAPDFGIAPVGADLQDSKPDASPPAVDLSQFSLAPVGSDMGEKPRAAAGPVPDTSHLKLQ

pLDDT: mean 82.47, std 12.17, range [32.47, 95.69]

Organism: NCBI:txid1056496